Protein AF-A0A9C6T3C3-F1 (afdb_monomer_lite)

Structure (mmCIF, N/CA/C/O backbone):
data_AF-A0A9C6T3C3-F1
#
_entry.id   AF-A0A9C6T3C3-F1
#
loop_
_atom_site.group_PDB
_atom_site.id
_atom_site.type_symbol
_atom_site.label_atom_id
_atom_site.label_alt_id
_atom_site.label_comp_id
_atom_site.label_asym_id
_atom_site.label_entity_id
_atom_site.label_seq_id
_atom_site.pdbx_PDB_ins_code
_atom_site.Cartn_x
_atom_site.Cartn_y
_atom_site.Cartn_z
_atom_site.occupancy
_atom_site.B_iso_or_equiv
_atom_site.auth_seq_id
_atom_site.auth_comp_id
_atom_site.auth_asym_id
_atom_site.auth_atom_id
_atom_site.pdbx_PDB_model_num
ATOM 1 N N . MET A 1 1 ? -29.490 -1.363 23.760 1.00 44.09 1 MET A N 1
ATOM 2 C CA . MET A 1 1 ? -29.503 -1.547 22.290 1.00 44.09 1 MET A CA 1
ATOM 3 C C . MET A 1 1 ? -28.062 -1.537 21.796 1.00 44.09 1 MET A C 1
ATOM 5 O O . MET A 1 1 ? -27.351 -0.588 22.102 1.00 44.09 1 MET A O 1
ATOM 9 N N . ALA A 1 2 ? -27.598 -2.596 21.127 1.00 61.34 2 ALA A N 1
ATOM 10 C CA . ALA A 1 2 ? -26.231 -2.672 20.605 1.00 61.34 2 ALA A CA 1
ATOM 11 C C . ALA A 1 2 ? -26.163 -2.009 19.221 1.00 61.34 2 ALA A C 1
ATOM 13 O O . ALA A 1 2 ? -26.958 -2.329 18.342 1.00 61.34 2 ALA A O 1
ATOM 14 N N . LEU A 1 3 ? -25.232 -1.076 19.026 1.00 57.00 3 LEU A N 1
ATOM 15 C CA . LEU A 1 3 ? -25.017 -0.438 17.727 1.00 57.00 3 LEU A CA 1
ATOM 16 C C . LEU A 1 3 ? -24.304 -1.424 16.768 1.00 57.00 3 LEU A C 1
ATOM 18 O O . LEU A 1 3 ? -23.341 -2.081 17.181 1.00 57.00 3 LEU A O 1
ATOM 22 N N . PRO A 1 4 ? -24.672 -1.494 15.477 1.00 69.25 4 PRO A N 1
ATOM 23 C CA . PRO A 1 4 ? -24.070 -2.421 14.508 1.00 69.25 4 PRO A CA 1
ATOM 24 C C . PRO A 1 4 ? -22.565 -2.170 14.309 1.00 69.25 4 PRO A C 1
ATOM 26 O O . PRO A 1 4 ? -22.114 -1.031 14.408 1.00 69.25 4 PRO A O 1
ATOM 29 N N . LYS A 1 5 ? -21.780 -3.231 14.060 1.00 74.88 5 LYS A N 1
ATOM 30 C CA . LYS A 1 5 ? -20.316 -3.169 13.844 1.00 74.88 5 LYS A CA 1
ATOM 31 C C . LYS A 1 5 ? -19.954 -2.340 12.612 1.00 74.88 5 LYS A C 1
ATOM 33 O O . LYS A 1 5 ? -20.352 -2.678 11.496 1.00 74.88 5 LYS A O 1
ATOM 38 N N . LEU A 1 6 ? -19.156 -1.292 12.816 1.00 80.44 6 LEU A N 1
ATOM 39 C CA . LEU A 1 6 ? -18.705 -0.385 11.762 1.00 80.44 6 LEU A CA 1
ATOM 40 C C . LEU A 1 6 ? -17.491 -0.971 11.030 1.00 80.44 6 LEU A C 1
ATOM 42 O O . LEU A 1 6 ? -16.359 -0.648 11.355 1.00 80.44 6 LEU A O 1
ATOM 46 N N . HIS A 1 7 ? -17.720 -1.828 10.036 1.00 86.75 7 HIS A N 1
ATOM 47 C CA . HIS A 1 7 ? -16.632 -2.495 9.305 1.00 86.75 7 HIS A CA 1
ATOM 48 C C . HIS A 1 7 ? -15.989 -1.621 8.220 1.00 86.75 7 HIS A C 1
ATOM 50 O O . HIS A 1 7 ? -14.794 -1.747 7.948 1.00 86.75 7 HIS A O 1
ATOM 56 N N . LYS A 1 8 ? -16.780 -0.746 7.592 1.00 89.25 8 LYS A N 1
ATOM 57 C CA . LYS A 1 8 ? -16.376 0.144 6.499 1.00 89.25 8 LYS A CA 1
ATOM 58 C C . LYS A 1 8 ? -16.707 1.574 6.895 1.00 89.25 8 LYS A C 1
ATOM 60 O O . LYS A 1 8 ? -17.842 1.863 7.260 1.00 89.25 8 LYS A O 1
ATOM 65 N N . LEU A 1 9 ? -15.723 2.452 6.789 1.00 87.94 9 LEU A N 1
ATOM 66 C CA . LEU A 1 9 ? -15.859 3.877 7.032 1.00 87.94 9 LEU A CA 1
ATOM 67 C C . LEU A 1 9 ? -15.453 4.633 5.768 1.00 87.94 9 LEU A C 1
ATOM 69 O O . LEU A 1 9 ? -14.379 4.396 5.219 1.00 87.94 9 LEU A O 1
ATOM 73 N N . ARG A 1 10 ? -16.301 5.563 5.332 1.00 88.38 10 ARG A N 1
ATOM 74 C CA . ARG A 1 10 ? -15.980 6.516 4.271 1.00 88.38 10 ARG A CA 1
ATOM 75 C C . ARG A 1 10 ? -15.960 7.917 4.864 1.00 88.38 10 ARG A C 1
ATOM 77 O O . ARG A 1 10 ? -16.938 8.316 5.489 1.00 88.38 10 ARG A O 1
ATOM 84 N N . LEU A 1 11 ? -14.855 8.627 4.674 1.00 85.00 11 LEU A N 1
ATOM 85 C CA . LEU A 1 11 ? -14.670 9.999 5.126 1.00 85.00 11 LEU A CA 1
ATOM 86 C C . LEU A 1 11 ? -14.863 10.953 3.948 1.00 85.00 11 LEU A C 1
ATOM 88 O O . LEU A 1 11 ? -14.225 10.803 2.904 1.00 85.00 11 LEU A O 1
ATOM 92 N N . LEU A 1 12 ? -15.806 11.878 4.130 1.00 80.56 12 LEU A N 1
ATOM 93 C CA . LEU A 1 12 ? -16.213 12.911 3.183 1.00 80.56 12 LEU A CA 1
ATOM 94 C C . LEU A 1 12 ? -16.210 14.244 3.938 1.00 80.56 12 LEU A C 1
ATOM 96 O O . LEU A 1 12 ? -17.243 14.642 4.468 1.00 80.56 12 LEU A O 1
ATOM 100 N N . SER A 1 13 ? -15.053 14.902 4.038 1.00 73.25 13 SER A N 1
ATOM 101 C CA . SER A 1 13 ? -14.917 16.203 4.714 1.00 73.25 13 SER A CA 1
ATOM 102 C C . SER A 1 13 ? -15.517 16.228 6.139 1.00 73.25 13 SER A C 1
ATOM 104 O O . SER A 1 13 ? -16.224 17.168 6.509 1.00 73.25 13 SER A O 1
ATOM 106 N N . ALA A 1 14 ? -15.274 15.185 6.939 1.00 71.81 14 ALA A N 1
ATOM 107 C CA . ALA A 1 14 ? -15.847 15.083 8.285 1.00 71.81 14 ALA A CA 1
ATOM 108 C C . ALA A 1 14 ? -15.063 15.935 9.299 1.00 71.81 14 ALA A C 1
ATOM 110 O O . ALA A 1 14 ? -13.847 16.088 9.188 1.00 71.81 14 ALA A O 1
ATOM 111 N N . SER A 1 15 ? -15.737 16.474 10.321 1.00 76.38 15 SER A N 1
ATOM 112 C CA . SER A 1 15 ? -15.046 17.204 11.391 1.00 76.38 15 SER A CA 1
ATOM 113 C C . SER A 1 15 ? -14.412 16.249 12.413 1.00 76.38 15 SER A C 1
ATOM 115 O O . SER A 1 15 ? -14.966 15.197 12.743 1.00 76.38 15 SER A O 1
ATOM 117 N N . ASP A 1 16 ? -13.266 16.629 12.988 1.00 71.69 16 ASP A N 1
ATOM 118 C CA . ASP A 1 16 ? -12.594 15.823 14.021 1.00 71.69 16 ASP A CA 1
ATOM 119 C C . ASP A 1 16 ? -13.456 15.581 15.262 1.00 71.69 16 ASP A C 1
ATOM 121 O O . ASP A 1 16 ? -13.329 14.544 15.917 1.00 71.69 16 ASP A O 1
ATOM 125 N N . VAL A 1 17 ? -14.345 16.519 15.593 1.00 76.06 17 VAL A N 1
ATOM 126 C CA . VAL A 1 17 ? -15.219 16.435 16.771 1.00 76.06 17 VAL A CA 1
ATOM 127 C C . VAL A 1 17 ? -16.250 15.318 16.605 1.00 76.06 17 VAL A C 1
ATOM 129 O O . VAL A 1 17 ? -16.481 14.538 17.533 1.00 76.06 17 VAL A O 1
ATOM 132 N N . GLU A 1 18 ? -16.851 15.205 15.421 1.00 75.75 18 GLU A N 1
ATOM 133 C CA . GLU A 1 18 ? -17.835 14.163 15.108 1.00 75.75 18 GLU A CA 1
ATOM 134 C C . GLU A 1 18 ? -17.172 12.788 15.026 1.00 75.75 18 GLU A C 1
ATOM 136 O O . GLU A 1 18 ? -17.657 11.810 15.605 1.00 75.75 18 GLU A O 1
ATOM 141 N N . LEU A 1 19 ? -16.010 12.735 14.376 1.00 77.94 19 LEU A N 1
ATOM 142 C CA . LEU A 1 19 ? -15.205 11.528 14.269 1.00 77.94 19 LEU A CA 1
ATOM 143 C C . LEU A 1 19 ? -14.748 11.027 15.640 1.00 77.94 19 LEU A C 1
ATOM 145 O O . LEU A 1 19 ? -14.876 9.839 15.936 1.00 77.94 19 LEU A O 1
ATOM 149 N N . SER A 1 20 ? -14.281 11.916 16.517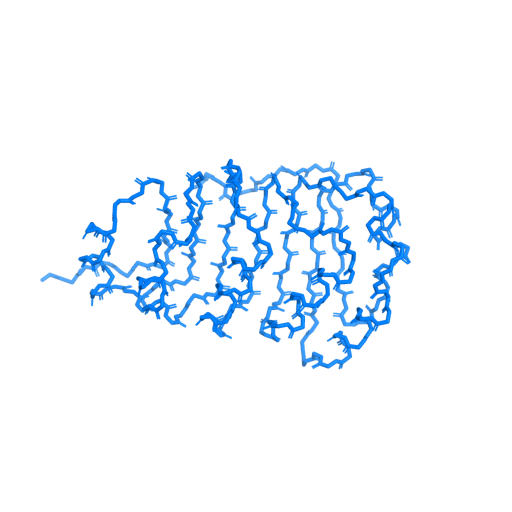 1.00 78.88 20 SER A N 1
ATOM 150 C CA . SER A 1 20 ? -13.787 11.538 17.845 1.00 78.88 20 SER A CA 1
ATOM 151 C C . SER A 1 20 ? -14.839 10.781 18.659 1.00 78.88 20 SER A C 1
ATOM 153 O O . SER A 1 20 ? -14.541 9.706 19.182 1.00 78.88 20 SER A O 1
ATOM 155 N N . LYS A 1 21 ? -16.089 11.266 18.679 1.00 80.44 21 LYS A N 1
ATOM 156 C CA . LYS A 1 21 ? -17.203 10.612 19.391 1.00 80.44 21 LYS A CA 1
ATOM 157 C C . LYS A 1 21 ? -17.538 9.232 18.821 1.00 80.44 21 LYS A C 1
ATOM 159 O O . LYS A 1 21 ? -17.832 8.301 19.573 1.00 80.44 21 LYS A O 1
ATOM 164 N N . LEU A 1 22 ? -17.496 9.085 17.495 1.00 79.00 22 LEU A N 1
ATOM 165 C CA . LEU A 1 22 ? -17.726 7.801 16.830 1.00 79.00 22 LEU A CA 1
ATOM 166 C C . LEU A 1 22 ? -16.621 6.794 17.184 1.00 79.00 22 LEU A C 1
ATOM 168 O O . LEU A 1 22 ? -16.889 5.626 17.486 1.00 79.00 22 LEU A O 1
ATOM 172 N N . PHE A 1 23 ? -15.371 7.245 17.176 1.00 80.75 23 PHE A N 1
ATOM 173 C CA . PHE A 1 23 ? -14.211 6.371 17.293 1.00 80.75 23 PHE A CA 1
ATOM 174 C C . PHE A 1 23 ? -13.825 6.007 18.714 1.00 80.75 23 PHE A C 1
ATOM 176 O O . PHE A 1 23 ? -13.274 4.926 18.907 1.00 80.75 23 PHE A O 1
ATOM 183 N N . GLU A 1 24 ? -14.194 6.807 19.710 1.00 80.25 24 GLU A N 1
ATOM 184 C CA . GLU A 1 24 ? -14.131 6.382 21.113 1.00 80.25 24 GLU A CA 1
ATOM 185 C C . GLU A 1 24 ? -14.848 5.053 21.350 1.00 80.25 24 GLU A C 1
ATOM 187 O O . GLU A 1 24 ? -14.396 4.240 22.150 1.00 80.25 24 GLU A O 1
ATOM 192 N N . LYS A 1 25 ? -15.938 4.804 20.619 1.00 79.25 25 LYS A N 1
ATOM 193 C CA . LYS A 1 25 ? -16.730 3.586 20.787 1.00 79.25 25 LYS A CA 1
ATOM 194 C C . LYS A 1 25 ? -16.393 2.519 19.756 1.00 79.25 25 LYS A C 1
ATOM 196 O O . LYS A 1 25 ? -16.488 1.337 20.070 1.00 79.25 25 LYS A O 1
ATOM 201 N N . ARG A 1 26 ? -16.061 2.913 18.518 1.00 85.25 26 ARG A N 1
ATOM 202 C CA . ARG A 1 26 ? -16.094 2.009 17.350 1.00 85.25 26 ARG A CA 1
ATOM 203 C C . ARG A 1 26 ? -14.802 1.912 16.548 1.00 85.25 26 ARG A C 1
ATOM 205 O O . ARG A 1 26 ? -14.794 1.199 15.551 1.00 85.25 26 ARG A O 1
ATOM 212 N N . ALA A 1 27 ? -13.715 2.583 16.938 1.00 85.12 27 ALA A N 1
ATOM 213 C CA . ALA A 1 27 ? -12.490 2.594 16.126 1.00 85.12 27 ALA A CA 1
ATOM 214 C C . ALA A 1 27 ? -11.947 1.189 15.819 1.00 85.12 27 ALA A C 1
ATOM 216 O O . ALA A 1 27 ? -11.462 0.939 14.719 1.00 85.12 27 ALA A O 1
ATOM 217 N N . VAL A 1 28 ? -12.052 0.269 16.779 1.00 87.62 28 VAL A N 1
ATOM 218 C CA . VAL A 1 28 ? -11.558 -1.109 16.645 1.00 87.62 28 VAL A CA 1
ATOM 219 C C . VAL A 1 28 ? -12.397 -1.969 15.698 1.00 87.62 28 VAL A C 1
ATOM 221 O O . VAL A 1 28 ? -11.910 -2.989 15.224 1.00 87.62 28 VAL A O 1
ATOM 224 N N . ASP A 1 29 ? -13.631 -1.570 15.389 1.00 89.69 29 ASP A N 1
ATOM 225 C CA . ASP A 1 29 ? -14.487 -2.317 14.462 1.00 89.69 29 ASP A CA 1
ATOM 226 C C . ASP A 1 29 ? -14.134 -2.022 12.993 1.00 89.69 29 ASP A C 1
ATOM 228 O O . ASP A 1 29 ? -14.498 -2.797 12.104 1.00 89.69 29 ASP A O 1
ATOM 232 N N . VAL A 1 30 ? -13.413 -0.925 12.726 1.00 91.06 30 VAL A N 1
ATOM 233 C CA . VAL A 1 30 ? -13.113 -0.452 11.36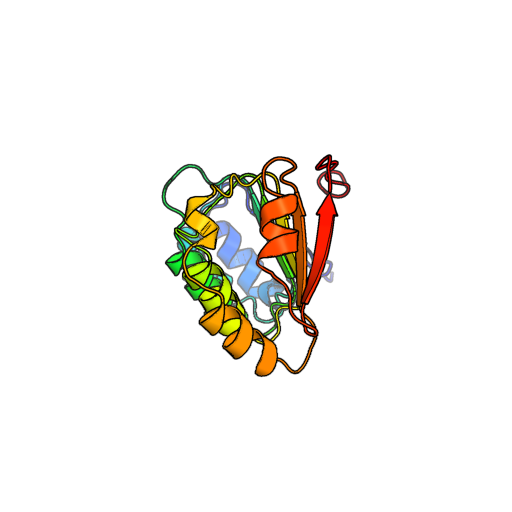9 1.00 91.06 30 VAL A CA 1
ATOM 234 C C . VAL A 1 30 ? -12.032 -1.315 10.725 1.00 91.06 30 VAL A C 1
ATOM 236 O O . VAL A 1 30 ? -10.883 -1.325 11.160 1.00 91.06 30 VAL A O 1
ATOM 239 N N . HIS A 1 31 ? -12.404 -1.998 9.641 1.00 94.38 31 HIS A N 1
ATOM 240 C CA . HIS A 1 31 ? -11.506 -2.831 8.835 1.00 94.38 31 HIS A CA 1
ATOM 241 C C . HIS A 1 31 ? -11.164 -2.188 7.491 1.00 94.38 31 HIS A C 1
ATOM 243 O O . HIS A 1 31 ? -10.087 -2.429 6.942 1.00 94.38 31 HIS A O 1
ATOM 249 N N . ARG A 1 32 ? -12.072 -1.370 6.953 1.00 95.00 32 ARG A N 1
ATOM 250 C CA . ARG A 1 32 ? -11.884 -0.635 5.705 1.00 95.00 32 ARG A CA 1
ATOM 251 C C . ARG A 1 32 ? -12.102 0.851 5.926 1.00 95.00 32 ARG A C 1
ATOM 253 O O . ARG A 1 32 ? -13.151 1.242 6.436 1.00 95.00 32 ARG A O 1
ATOM 260 N N . ILE A 1 33 ? -11.156 1.656 5.463 1.00 92.69 33 ILE A N 1
ATOM 261 C CA . ILE A 1 33 ? -11.271 3.110 5.430 1.00 92.69 33 ILE A CA 1
ATOM 262 C C . ILE A 1 33 ? -11.140 3.621 3.999 1.00 92.69 33 ILE A C 1
ATOM 264 O O . ILE A 1 33 ? -10.322 3.126 3.225 1.00 92.69 33 ILE A O 1
ATOM 268 N N . ILE A 1 34 ? -11.983 4.589 3.654 1.00 91.69 34 ILE A N 1
ATOM 269 C CA . ILE A 1 34 ? -12.019 5.229 2.344 1.00 91.69 34 ILE A CA 1
ATOM 270 C C . ILE A 1 34 ? -11.919 6.735 2.553 1.00 91.69 34 ILE A C 1
ATOM 272 O O . ILE A 1 34 ? -12.792 7.316 3.200 1.00 91.69 34 ILE A O 1
ATOM 276 N N . PHE A 1 35 ? -10.890 7.353 1.985 1.00 89.12 35 PHE A N 1
ATOM 277 C CA . PHE A 1 35 ? -10.757 8.803 1.902 1.00 89.12 35 PHE A CA 1
ATOM 278 C C . PHE A 1 35 ? -11.203 9.256 0.515 1.00 89.12 35 PHE A C 1
ATOM 280 O O . PHE A 1 35 ? -10.622 8.853 -0.491 1.00 89.12 35 PHE A O 1
ATOM 287 N N . SER A 1 36 ? -12.263 10.063 0.466 1.00 83.56 36 SER A N 1
ATOM 288 C CA . SER A 1 36 ? -12.775 10.671 -0.763 1.00 83.56 36 SER A CA 1
ATOM 289 C C . SER A 1 36 ? -12.794 12.183 -0.565 1.00 83.56 36 SER A C 1
ATOM 291 O O . SER A 1 36 ? -13.625 12.678 0.194 1.00 83.56 36 SER A O 1
ATOM 293 N N . ASN A 1 37 ? -11.889 12.910 -1.225 1.00 77.06 37 ASN A N 1
ATOM 294 C CA . ASN A 1 37 ? -11.734 14.366 -1.074 1.00 77.06 37 ASN A CA 1
ATOM 295 C C . ASN A 1 37 ? -11.457 14.834 0.370 1.00 77.06 37 ASN A C 1
ATOM 297 O O . ASN A 1 37 ? -11.744 15.979 0.714 1.00 77.06 37 ASN A O 1
ATOM 301 N N . ASP A 1 38 ? -10.921 13.963 1.225 1.00 79.69 38 ASP A N 1
ATOM 302 C CA . ASP A 1 38 ? -10.585 14.295 2.608 1.00 79.69 38 ASP A CA 1
ATOM 303 C C . ASP A 1 38 ? -9.138 13.920 2.908 1.00 79.69 38 ASP A C 1
ATOM 305 O O . ASP A 1 38 ? -8.649 12.892 2.439 1.00 79.69 38 ASP A O 1
ATOM 309 N N . HIS A 1 39 ? -8.446 14.762 3.673 1.00 84.19 39 HIS A N 1
ATOM 310 C CA . HIS A 1 39 ? -7.009 14.632 3.878 1.00 84.19 39 HIS A CA 1
ATOM 311 C C . HIS A 1 39 ? -6.725 13.841 5.167 1.00 84.19 39 HIS A C 1
ATOM 313 O O . HIS A 1 39 ? -6.947 14.376 6.256 1.00 84.19 39 HIS A O 1
ATOM 319 N N . PRO A 1 40 ? -6.144 12.622 5.103 1.00 84.50 40 PRO A N 1
ATOM 320 C CA . PRO A 1 40 ? -5.941 11.758 6.272 1.00 84.50 40 PRO A CA 1
ATOM 321 C C . PRO A 1 40 ? -5.226 12.430 7.447 1.00 84.50 40 PRO A C 1
ATOM 323 O O . PRO A 1 40 ? -5.579 12.194 8.601 1.00 84.50 40 PRO A O 1
ATOM 326 N N . ASN A 1 41 ? -4.265 13.317 7.157 1.00 82.50 41 ASN A N 1
ATOM 327 C CA . ASN A 1 41 ? -3.532 14.071 8.180 1.00 82.50 41 ASN A CA 1
ATOM 328 C C . ASN A 1 41 ? -4.412 14.850 9.159 1.00 82.50 41 ASN A C 1
ATOM 330 O O . ASN A 1 41 ? -4.022 14.989 10.317 1.00 82.50 41 ASN A O 1
ATOM 334 N N . ARG A 1 42 ? -5.587 15.325 8.723 1.00 82.69 42 ARG A N 1
ATOM 335 C CA . ARG A 1 42 ? -6.532 16.032 9.599 1.00 82.69 42 ARG A CA 1
ATOM 336 C C . ARG A 1 42 ? -6.939 15.159 10.783 1.00 82.69 42 ARG A C 1
ATOM 338 O O . ARG A 1 42 ? -7.059 15.643 11.893 1.00 82.69 42 ARG A O 1
ATOM 345 N N . HIS A 1 43 ? -7.008 13.849 10.570 1.00 85.62 43 HIS A N 1
ATOM 346 C CA . HIS A 1 43 ? -7.585 12.907 11.519 1.00 85.62 43 HIS A CA 1
ATOM 347 C C . HIS A 1 43 ? -6.545 12.021 12.213 1.00 85.62 43 HIS A C 1
ATOM 349 O O . HIS A 1 43 ? -6.905 11.011 12.811 1.00 85.62 43 HIS A O 1
ATOM 355 N N . MET A 1 44 ? -5.246 12.336 12.171 1.00 86.56 44 MET A N 1
ATOM 356 C CA . MET A 1 44 ? -4.195 11.387 12.590 1.00 86.56 44 MET A CA 1
ATOM 357 C C . MET A 1 44 ? -4.308 10.900 14.035 1.00 86.56 44 MET A C 1
ATOM 359 O O . MET A 1 44 ? -4.138 9.707 14.299 1.00 86.56 44 MET A O 1
ATOM 363 N N . THR A 1 45 ? -4.648 11.785 14.974 1.00 86.06 45 THR A N 1
ATOM 364 C CA . THR A 1 45 ? -4.901 11.422 16.384 1.00 86.06 45 THR A CA 1
ATOM 365 C C . THR A 1 45 ? -5.977 10.347 16.501 1.00 86.06 45 THR A C 1
ATOM 367 O O . THR A 1 45 ? -5.907 9.436 17.327 1.00 86.06 45 THR A O 1
ATOM 370 N N . THR A 1 46 ? -6.958 10.437 15.621 1.00 85.69 46 THR A N 1
ATOM 371 C CA . THR A 1 46 ? -8.139 9.603 15.581 1.00 85.69 46 THR A CA 1
ATOM 372 C C . THR A 1 46 ? -7.891 8.295 14.826 1.00 85.69 46 THR A C 1
ATOM 374 O O . THR A 1 46 ? -8.213 7.219 15.331 1.00 85.69 46 THR A O 1
ATOM 377 N N . LEU A 1 47 ? -7.226 8.354 13.668 1.00 89.75 47 LEU A N 1
ATOM 378 C CA . LEU A 1 47 ? -6.836 7.191 12.863 1.00 89.75 47 LEU A CA 1
ATOM 379 C C . LEU A 1 47 ? -5.927 6.230 13.643 1.00 89.75 47 LEU A C 1
ATOM 381 O O . LEU A 1 47 ? -6.031 5.012 13.485 1.00 89.75 47 LEU A O 1
ATOM 385 N N . ARG A 1 48 ? -5.107 6.758 14.566 1.00 90.31 48 ARG A N 1
ATOM 386 C CA . ARG A 1 48 ? -4.293 5.962 15.504 1.00 90.31 48 ARG A CA 1
ATOM 387 C C . ARG A 1 48 ? -5.097 5.002 16.376 1.00 90.31 48 ARG A C 1
ATOM 389 O O . ARG A 1 48 ? -4.537 4.008 16.834 1.00 90.31 48 ARG A O 1
ATOM 396 N N . LYS A 1 49 ? -6.385 5.265 16.605 1.00 89.88 49 LYS A N 1
ATOM 397 C CA . LYS A 1 49 ? -7.263 4.389 17.394 1.00 89.88 49 LYS A CA 1
ATOM 398 C C . LYS A 1 49 ? -7.765 3.183 16.583 1.00 89.88 49 LYS A C 1
ATOM 400 O O . LYS A 1 49 ? -8.164 2.181 17.169 1.00 89.88 49 LYS A O 1
ATOM 405 N N . MET A 1 50 ? -7.718 3.240 15.249 1.00 90.88 50 MET A N 1
ATOM 406 C CA . MET A 1 50 ? -8.236 2.192 14.361 1.00 90.88 50 MET A CA 1
ATOM 407 C C . MET A 1 50 ? -7.191 1.095 14.125 1.00 90.88 50 MET A C 1
ATOM 409 O O . MET A 1 50 ? -6.497 1.075 13.115 1.00 90.88 50 MET A O 1
ATOM 413 N N . ARG A 1 51 ? -7.023 0.179 15.078 1.00 90.12 51 ARG A N 1
ATOM 414 C CA . ARG A 1 51 ? -5.936 -0.820 15.022 1.00 90.12 51 ARG A CA 1
ATOM 415 C C . ARG A 1 51 ? -6.186 -2.003 14.080 1.00 90.12 51 ARG A C 1
ATOM 417 O O . ARG A 1 51 ? -5.225 -2.671 13.710 1.00 90.12 51 ARG A O 1
ATOM 424 N N . ASN A 1 52 ? -7.434 -2.225 13.670 1.00 93.06 52 ASN A N 1
ATOM 425 C CA . ASN A 1 52 ? -7.848 -3.378 12.862 1.00 93.06 52 ASN A CA 1
ATOM 426 C C . ASN A 1 52 ? -8.049 -3.045 11.376 1.00 93.06 52 ASN A C 1
ATOM 428 O O . ASN A 1 52 ? -8.627 -3.842 10.638 1.00 93.06 52 ASN A O 1
ATOM 432 N N . VAL A 1 53 ? -7.571 -1.882 10.920 1.00 95.62 53 VAL A N 1
ATOM 433 C CA . VAL A 1 53 ? -7.650 -1.505 9.506 1.00 95.62 53 VAL A CA 1
ATOM 434 C C . VAL A 1 53 ? -6.796 -2.460 8.677 1.00 95.62 53 VAL A C 1
ATOM 436 O O . VAL A 1 53 ? -5.595 -2.601 8.901 1.00 95.62 53 VAL A O 1
ATOM 439 N N . ARG A 1 54 ? -7.444 -3.092 7.698 1.00 96.81 54 ARG A N 1
ATOM 440 C CA . ARG A 1 54 ? -6.839 -4.016 6.731 1.00 96.81 54 ARG A CA 1
ATOM 441 C C . ARG A 1 54 ? -6.895 -3.496 5.307 1.00 96.81 54 ARG A C 1
ATOM 443 O O . ARG A 1 54 ? -6.116 -3.939 4.476 1.00 96.81 54 ARG A O 1
ATOM 450 N N . HIS A 1 55 ? -7.793 -2.561 5.021 1.00 97.31 55 HIS A N 1
ATOM 451 C CA . HIS A 1 55 ? -7.967 -2.003 3.690 1.00 97.31 55 HIS A CA 1
ATOM 452 C C . HIS A 1 55 ? -8.011 -0.476 3.765 1.00 97.31 55 HIS A C 1
ATOM 454 O O . HIS A 1 55 ? -8.894 0.095 4.410 1.00 97.31 55 HIS A O 1
ATOM 460 N N . LEU A 1 56 ? -7.096 0.166 3.047 1.00 95.38 56 LEU A N 1
ATOM 461 C CA . LEU A 1 56 ? -7.045 1.606 2.831 1.00 95.38 56 LEU A CA 1
ATOM 462 C C . LEU A 1 56 ? -7.384 1.906 1.376 1.00 95.38 56 LEU A C 1
ATOM 464 O O . LEU A 1 56 ? -6.753 1.367 0.476 1.00 95.38 56 LEU A O 1
ATOM 468 N N . ASN A 1 57 ? -8.349 2.786 1.155 1.00 93.25 57 ASN A N 1
ATOM 469 C CA . ASN A 1 57 ? -8.683 3.290 -0.165 1.00 93.25 57 ASN A CA 1
ATOM 470 C C . ASN A 1 57 ? -8.564 4.817 -0.162 1.00 93.25 57 ASN A C 1
ATOM 472 O O . ASN A 1 57 ? -9.141 5.488 0.697 1.00 93.25 57 ASN A O 1
ATOM 476 N N . ILE A 1 58 ? -7.769 5.349 -1.084 1.00 90.31 58 ILE A N 1
ATOM 477 C CA . ILE A 1 58 ? -7.538 6.779 -1.259 1.00 90.31 58 ILE A CA 1
ATOM 478 C C . ILE A 1 58 ? -7.939 7.132 -2.685 1.00 90.31 58 ILE A C 1
ATOM 480 O O . ILE A 1 58 ? -7.360 6.630 -3.649 1.00 90.31 58 ILE A O 1
ATOM 484 N N . MET A 1 59 ? -8.934 8.006 -2.795 1.00 86.50 59 MET A N 1
ATOM 485 C CA . MET A 1 59 ? -9.456 8.498 -4.061 1.00 86.50 59 MET A CA 1
ATOM 486 C C . MET A 1 59 ? -9.289 10.002 -4.130 1.00 86.50 59 MET A C 1
ATOM 488 O O . MET A 1 59 ? -9.762 10.687 -3.219 1.00 86.50 59 MET A O 1
ATOM 492 N N . TYR A 1 60 ? -8.691 10.479 -5.225 1.00 69.81 60 TYR A N 1
ATOM 493 C CA . TYR A 1 60 ? -8.732 11.875 -5.663 1.00 69.81 60 TYR A CA 1
ATOM 494 C C . TYR A 1 60 ? -8.656 12.883 -4.499 1.00 69.81 60 TYR A C 1
ATOM 496 O O . TYR A 1 60 ? -9.653 13.458 -4.065 1.00 69.81 60 TYR A O 1
ATOM 504 N N . ILE A 1 61 ? -7.461 13.087 -3.945 1.00 67.00 61 ILE A N 1
ATOM 505 C CA . ILE A 1 61 ? -7.238 14.137 -2.945 1.00 67.00 61 ILE A CA 1
ATOM 506 C C . ILE A 1 61 ? -6.611 15.328 -3.668 1.00 67.00 61 ILE A C 1
ATOM 508 O O . ILE A 1 61 ? -5.477 15.248 -4.137 1.00 67.00 61 ILE A O 1
ATOM 512 N N . GLN A 1 62 ? -7.355 16.431 -3.779 1.00 60.62 62 GLN A N 1
ATOM 513 C CA . GLN A 1 62 ? -6.837 17.671 -4.355 1.00 60.62 62 GLN A CA 1
ATOM 514 C C . GLN A 1 62 ? -5.721 18.233 -3.473 1.00 60.62 62 GLN A C 1
ATOM 516 O O . GLN A 1 62 ? -6.000 18.674 -2.364 1.00 60.62 62 GLN A O 1
ATOM 521 N N . ASN A 1 63 ? -4.500 18.241 -4.019 1.00 60.44 63 ASN A N 1
ATOM 522 C CA . ASN A 1 63 ? -3.259 18.809 -3.486 1.00 60.44 63 ASN A CA 1
ATOM 523 C C . ASN A 1 63 ? -2.865 18.364 -2.052 1.00 60.44 63 ASN A C 1
ATOM 525 O O . ASN A 1 63 ? -3.669 18.247 -1.136 1.00 60.44 63 ASN A O 1
ATOM 529 N N . HIS A 1 64 ? -1.559 18.179 -1.841 1.00 69.56 64 HIS A N 1
ATOM 530 C CA . HIS A 1 64 ? -0.889 17.985 -0.540 1.00 69.56 64 HIS A CA 1
ATOM 531 C C . HIS A 1 64 ? -0.832 16.585 0.088 1.00 69.56 64 HIS A C 1
ATOM 533 O O . HIS A 1 64 ? -0.035 16.429 1.014 1.00 69.56 64 HIS A O 1
ATOM 539 N N . PHE A 1 65 ? -1.540 15.560 -0.405 1.00 81.75 65 PHE A N 1
ATOM 540 C CA . PHE A 1 65 ? -1.268 14.206 0.093 1.00 81.75 65 PHE A CA 1
ATOM 541 C C . PHE A 1 65 ? 0.048 13.682 -0.496 1.00 81.75 65 PHE A C 1
ATOM 543 O O . PHE A 1 65 ? 0.184 13.508 -1.705 1.00 81.75 65 PHE A O 1
ATOM 550 N N . SER A 1 66 ? 1.034 13.453 0.364 1.00 86.50 66 SER A N 1
ATOM 551 C CA . SER A 1 66 ? 2.380 13.029 -0.017 1.00 86.50 66 SER A CA 1
ATOM 552 C C . SER A 1 66 ? 2.652 11.570 0.341 1.00 86.50 66 SER A C 1
ATOM 554 O O . SER A 1 66 ? 1.933 10.940 1.124 1.00 86.50 66 SER A O 1
ATOM 556 N N . ILE A 1 67 ? 3.756 11.036 -0.185 1.00 88.69 67 ILE A N 1
ATOM 557 C CA . ILE A 1 67 ? 4.270 9.721 0.206 1.00 88.69 67 ILE A CA 1
ATOM 558 C C . ILE A 1 67 ? 4.487 9.599 1.722 1.00 88.69 67 ILE A C 1
ATOM 560 O O . ILE A 1 67 ? 4.198 8.550 2.298 1.00 88.69 67 ILE A O 1
ATOM 564 N N . GLU A 1 68 ? 4.915 10.671 2.393 1.00 88.88 68 GLU A N 1
ATOM 565 C CA . GLU A 1 68 ? 5.103 10.674 3.847 1.00 88.88 68 GLU A CA 1
ATOM 566 C C . GLU A 1 68 ? 3.781 10.478 4.589 1.00 88.88 68 GLU A C 1
ATOM 568 O O . GLU A 1 68 ? 3.725 9.761 5.586 1.00 88.88 68 GLU A O 1
ATOM 573 N N . ASN A 1 69 ? 2.682 11.016 4.056 1.00 89.25 69 ASN A N 1
ATOM 574 C CA . ASN A 1 69 ? 1.363 10.814 4.651 1.00 89.25 69 ASN A CA 1
ATOM 575 C C . ASN A 1 69 ? 0.930 9.352 4.537 1.00 89.25 69 ASN A C 1
ATOM 577 O O . ASN A 1 69 ? 0.456 8.775 5.515 1.00 89.25 69 ASN A O 1
ATOM 581 N N . LEU A 1 70 ? 1.158 8.715 3.384 1.00 91.38 70 LEU A N 1
ATOM 582 C CA . LEU A 1 70 ? 0.903 7.282 3.241 1.00 91.38 70 LEU A CA 1
ATOM 583 C C . LEU A 1 70 ? 1.786 6.454 4.185 1.00 91.38 70 LEU A C 1
ATOM 585 O O . LEU A 1 70 ? 1.291 5.534 4.840 1.00 91.38 70 LEU A O 1
ATOM 589 N N . ARG A 1 71 ? 3.078 6.783 4.287 1.00 91.69 71 ARG A N 1
ATOM 590 C CA . ARG A 1 71 ? 4.016 6.104 5.194 1.00 91.69 71 ARG A CA 1
ATOM 591 C C . ARG A 1 71 ? 3.554 6.202 6.642 1.00 91.69 71 ARG A C 1
ATOM 593 O O . ARG A 1 71 ? 3.614 5.206 7.362 1.00 91.69 71 ARG A O 1
ATOM 600 N N . ASP A 1 72 ? 3.046 7.350 7.069 1.00 91.88 72 ASP A N 1
ATOM 601 C CA . ASP A 1 72 ? 2.525 7.517 8.423 1.00 91.88 72 ASP A CA 1
ATOM 602 C C . ASP A 1 72 ? 1.262 6.685 8.679 1.00 91.88 72 ASP A C 1
ATOM 604 O O . ASP A 1 72 ? 1.144 6.070 9.743 1.00 91.88 72 ASP A O 1
ATOM 608 N N . LEU A 1 73 ? 0.363 6.562 7.698 1.00 93.19 73 LEU A N 1
ATOM 609 C CA . LEU A 1 73 ? -0.789 5.655 7.792 1.00 93.19 73 LEU A CA 1
ATOM 610 C C . LEU A 1 73 ? -0.355 4.186 7.896 1.00 93.19 73 LEU A C 1
ATOM 612 O O . LEU A 1 73 ? -0.810 3.465 8.787 1.00 93.19 73 LEU A O 1
ATOM 616 N N . ILE A 1 74 ? 0.583 3.752 7.049 1.00 94.00 74 ILE A N 1
ATOM 617 C CA . ILE A 1 74 ? 1.167 2.400 7.087 1.00 94.00 74 ILE A CA 1
ATOM 618 C C . ILE A 1 74 ? 1.828 2.129 8.445 1.00 94.00 74 ILE A C 1
ATOM 620 O O . ILE A 1 74 ? 1.686 1.046 9.021 1.00 94.00 74 ILE A O 1
ATOM 624 N N . LYS A 1 75 ? 2.530 3.119 9.013 1.00 92.25 75 LYS A N 1
ATOM 625 C CA . LYS A 1 75 ? 3.146 2.987 10.339 1.00 92.25 75 LYS A CA 1
ATOM 626 C C . LYS A 1 75 ? 2.100 2.757 11.429 1.00 92.25 75 LYS A C 1
ATOM 628 O O . LYS A 1 75 ? 2.393 2.023 12.372 1.00 92.25 75 LYS A O 1
ATOM 633 N N . ILE A 1 76 ? 0.918 3.353 11.315 1.00 93.00 76 ILE A N 1
ATOM 634 C CA . ILE A 1 76 ? -0.158 3.226 12.302 1.00 93.00 76 ILE A CA 1
ATOM 635 C C . ILE A 1 76 ? -0.895 1.887 12.168 1.00 93.00 76 ILE A C 1
ATOM 637 O O . ILE A 1 76 ? -1.197 1.253 13.187 1.00 93.00 76 ILE A O 1
ATOM 641 N N . TRP A 1 77 ? -1.164 1.446 10.938 1.00 94.81 77 TRP A N 1
ATOM 642 C CA . TRP A 1 77 ? -1.970 0.260 10.640 1.00 94.81 77 TRP A CA 1
ATOM 643 C C . TRP A 1 77 ? -1.105 -0.940 10.274 1.00 94.81 77 TRP A C 1
ATOM 645 O O . TRP A 1 77 ? -0.913 -1.290 9.114 1.00 94.81 77 TRP A O 1
ATOM 655 N N . LYS A 1 78 ? -0.603 -1.626 11.301 1.00 92.38 78 LYS A N 1
ATOM 656 C CA . LYS A 1 78 ? 0.289 -2.783 11.126 1.00 92.38 78 LYS A CA 1
ATOM 657 C C . LYS A 1 78 ? -0.373 -3.997 10.461 1.00 92.38 78 LYS A C 1
ATOM 659 O O . LYS A 1 78 ? 0.328 -4.851 9.930 1.00 92.38 78 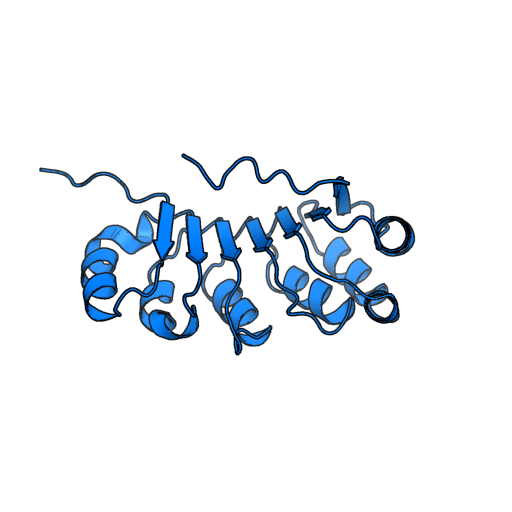LYS A O 1
ATOM 664 N N . GLN A 1 79 ? -1.704 -4.070 10.469 1.00 94.75 79 GLN A N 1
ATOM 665 C CA . GLN A 1 79 ? -2.476 -5.147 9.839 1.00 94.75 79 GLN A CA 1
ATOM 666 C C . GLN A 1 79 ? -2.956 -4.797 8.425 1.00 94.75 79 GLN A C 1
ATOM 668 O O . GLN A 1 79 ? -3.845 -5.465 7.910 1.00 94.75 79 GLN A O 1
ATOM 673 N N . LEU A 1 80 ? -2.419 -3.744 7.806 1.00 97.12 80 LEU A N 1
ATOM 674 C CA . LEU A 1 80 ? -2.858 -3.315 6.486 1.00 97.12 80 LEU A CA 1
ATOM 675 C C . LEU A 1 80 ? -2.505 -4.368 5.423 1.00 97.12 80 LEU A C 1
ATOM 677 O O . LEU A 1 80 ? -1.342 -4.671 5.188 1.00 97.12 80 LEU A O 1
ATOM 681 N N . GLU A 1 81 ? -3.525 -4.928 4.779 1.00 97.44 81 GLU A N 1
ATOM 682 C CA . GLU A 1 81 ? -3.404 -5.991 3.776 1.00 97.44 81 GLU A CA 1
ATOM 683 C C . GLU A 1 81 ? -3.667 -5.480 2.356 1.00 97.44 81 GLU A C 1
ATOM 685 O O . GLU A 1 81 ? -3.219 -6.098 1.392 1.00 97.44 81 GLU A O 1
ATOM 690 N N . GLN A 1 82 ? -4.383 -4.366 2.207 1.00 97.38 82 GLN A N 1
ATOM 691 C CA . GLN A 1 82 ? -4.736 -3.807 0.910 1.00 97.38 82 GLN A CA 1
ATOM 692 C C . GLN A 1 82 ? -4.650 -2.281 0.900 1.00 97.38 82 GLN A C 1
ATOM 694 O O . GLN A 1 82 ? -5.154 -1.616 1.809 1.00 97.38 82 GLN A O 1
ATOM 699 N N . ILE A 1 83 ? -4.047 -1.746 -0.162 1.00 95.44 83 ILE A N 1
ATOM 700 C CA . ILE A 1 83 ? -4.023 -0.318 -0.478 1.00 95.44 83 ILE A CA 1
ATOM 701 C C . ILE A 1 83 ? -4.577 -0.128 -1.887 1.00 95.44 83 ILE A C 1
ATOM 703 O O . ILE A 1 83 ? -4.070 -0.723 -2.837 1.00 95.44 83 ILE A O 1
ATOM 707 N N . ASP A 1 84 ? -5.574 0.740 -2.007 1.00 93.00 84 ASP A N 1
ATOM 708 C CA . ASP A 1 84 ? -6.117 1.204 -3.275 1.00 93.00 84 ASP A CA 1
ATOM 709 C C . ASP A 1 84 ? -5.798 2.690 -3.434 1.00 93.00 84 ASP A C 1
ATOM 711 O O . ASP A 1 84 ? -6.266 3.510 -2.642 1.00 93.00 84 ASP A O 1
ATOM 715 N N . LEU A 1 85 ? -5.016 3.031 -4.455 1.00 90.38 85 LEU A N 1
ATOM 716 C CA . LEU A 1 85 ? -4.781 4.404 -4.890 1.00 90.38 85 LEU A CA 1
ATOM 717 C C . LEU A 1 85 ? -5.471 4.602 -6.236 1.00 90.38 85 LEU A C 1
ATOM 719 O O . LEU A 1 85 ? -5.205 3.860 -7.183 1.00 90.38 85 LEU A O 1
ATOM 723 N N . ILE A 1 86 ? -6.388 5.564 -6.292 1.00 88.25 86 ILE A N 1
ATOM 724 C CA 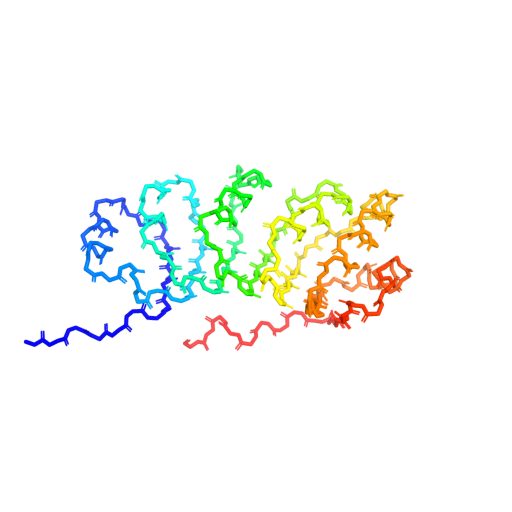. ILE A 1 86 ? -7.260 5.798 -7.445 1.00 88.25 86 ILE A CA 1
ATOM 725 C C . ILE A 1 86 ? -7.145 7.262 -7.865 1.00 88.25 86 ILE A C 1
ATOM 727 O O . ILE A 1 86 ? -7.284 8.154 -7.022 1.00 88.25 86 ILE A O 1
ATOM 731 N N . ASP A 1 87 ? -6.921 7.488 -9.163 1.00 83.50 87 ASP A N 1
ATOM 732 C CA . ASP A 1 87 ? -6.766 8.813 -9.785 1.00 83.50 87 ASP A CA 1
ATOM 733 C C . ASP A 1 87 ? -5.602 9.619 -9.190 1.00 83.50 87 ASP A C 1
ATOM 735 O O . ASP A 1 87 ? -5.687 10.836 -9.006 1.00 83.50 87 ASP A O 1
ATOM 739 N N . PHE A 1 88 ? -4.534 8.927 -8.782 1.00 74.62 88 PHE A N 1
ATOM 740 C CA . PHE A 1 88 ? -3.545 9.524 -7.896 1.00 74.62 88 PHE A CA 1
ATOM 741 C C . PHE A 1 88 ? -2.156 8.880 -8.013 1.00 74.62 88 PHE A C 1
ATOM 743 O O . PHE A 1 88 ? -2.024 7.658 -7.912 1.00 74.62 88 PHE A O 1
ATOM 750 N N . THR A 1 89 ? -1.116 9.707 -8.197 1.00 76.19 89 THR A N 1
ATOM 751 C CA . THR A 1 89 ? 0.306 9.310 -8.222 1.00 76.19 89 THR A CA 1
ATOM 752 C C . THR A 1 89 ? 1.045 10.022 -7.089 1.00 76.19 89 THR A C 1
ATOM 754 O O . THR A 1 89 ? 1.114 11.247 -7.086 1.00 76.19 89 THR A O 1
ATOM 757 N N . ILE A 1 90 ? 1.616 9.276 -6.137 1.00 84.88 90 ILE A N 1
ATOM 758 C CA . ILE A 1 90 ? 2.418 9.845 -5.027 1.00 84.88 90 ILE A CA 1
ATOM 759 C C . ILE A 1 90 ? 3.913 9.595 -5.144 1.00 84.88 90 ILE A C 1
ATOM 761 O O . ILE A 1 90 ? 4.690 10.222 -4.431 1.00 84.88 90 ILE A O 1
ATOM 765 N N . TRP A 1 91 ? 4.296 8.628 -5.970 1.00 88.50 91 TRP A N 1
ATOM 766 C CA . TRP A 1 91 ? 5.672 8.177 -6.089 1.00 88.50 91 TRP A CA 1
ATOM 767 C C . TRP A 1 91 ? 6.334 8.901 -7.250 1.00 88.50 91 TRP A C 1
ATOM 769 O O . TRP A 1 91 ? 5.794 8.917 -8.357 1.00 88.50 91 TRP A O 1
ATOM 779 N N . SER A 1 92 ? 7.512 9.463 -7.000 1.00 87.19 92 SER A N 1
ATOM 780 C CA . SER A 1 92 ? 8.346 10.072 -8.036 1.00 87.19 92 SER A CA 1
ATOM 781 C C . SER A 1 92 ? 8.990 9.023 -8.952 1.00 87.19 92 SER A C 1
ATOM 783 O O . SER A 1 92 ? 9.314 9.324 -10.098 1.00 87.19 92 SER A O 1
ATOM 785 N N . GLY A 1 93 ? 9.119 7.780 -8.474 1.00 89.62 93 GLY A N 1
ATOM 786 C CA . GLY A 1 93 ? 9.705 6.669 -9.216 1.00 89.62 93 GLY A CA 1
ATOM 787 C C . GLY A 1 93 ? 9.495 5.305 -8.559 1.00 89.62 93 GLY A C 1
ATOM 788 O O . GLY A 1 93 ? 8.992 5.182 -7.437 1.00 89.62 93 GLY A O 1
ATOM 789 N N . GLU A 1 94 ? 9.933 4.265 -9.263 1.00 90.94 94 GLU A N 1
ATOM 790 C CA . GLU A 1 94 ? 9.824 2.861 -8.870 1.00 90.94 94 GLU A CA 1
ATOM 791 C C . GLU A 1 94 ? 10.463 2.587 -7.493 1.00 90.94 94 GLU A C 1
ATOM 793 O O . GLU A 1 94 ? 9.901 1.856 -6.675 1.00 90.94 94 GLU A O 1
ATOM 798 N N . ALA A 1 95 ? 11.615 3.194 -7.196 1.00 92.44 95 ALA A N 1
ATOM 799 C CA . ALA A 1 95 ? 12.289 3.057 -5.904 1.00 92.44 95 ALA A CA 1
ATOM 800 C C . ALA A 1 95 ? 11.381 3.409 -4.710 1.00 92.44 95 ALA A C 1
ATOM 802 O O . ALA A 1 95 ? 11.315 2.663 -3.730 1.00 92.44 95 ALA A O 1
ATOM 803 N N . GLU A 1 96 ? 10.655 4.524 -4.791 1.00 92.50 96 GLU A N 1
ATOM 804 C CA . GLU A 1 96 ? 9.779 4.987 -3.713 1.00 92.50 96 GLU A CA 1
ATOM 805 C C . GLU A 1 96 ? 8.557 4.082 -3.526 1.00 92.50 96 GLU A C 1
ATOM 807 O O . GLU A 1 96 ? 8.130 3.831 -2.389 1.00 92.50 96 GLU A O 1
ATOM 812 N N . LEU A 1 97 ? 8.019 3.557 -4.631 1.00 93.38 97 LEU A N 1
ATOM 813 C CA . LEU A 1 97 ? 6.964 2.548 -4.616 1.00 93.38 97 LEU A CA 1
ATOM 814 C C . LEU A 1 97 ? 7.417 1.324 -3.816 1.00 93.38 97 LEU A C 1
ATOM 816 O O . LEU A 1 97 ? 6.750 0.927 -2.856 1.00 93.38 97 LEU A O 1
ATOM 820 N N . TRP A 1 98 ? 8.576 0.754 -4.147 1.00 94.69 98 TRP A N 1
ATOM 821 C CA . TRP A 1 98 ? 9.049 -0.454 -3.471 1.00 94.69 98 TRP A CA 1
ATOM 822 C C . TRP A 1 98 ? 9.465 -0.208 -2.023 1.00 94.69 98 TRP A C 1
ATOM 824 O O . TRP A 1 98 ? 9.163 -1.034 -1.169 1.00 94.69 98 TRP A O 1
ATOM 834 N N . GLN A 1 99 ? 10.029 0.955 -1.690 1.00 94.62 99 GLN A N 1
ATOM 835 C CA . GLN A 1 99 ? 10.258 1.341 -0.289 1.00 94.62 99 GLN A CA 1
ATOM 836 C C . GLN A 1 99 ? 8.951 1.437 0.516 1.00 94.62 99 GLN A C 1
ATOM 838 O O . GLN A 1 99 ? 8.902 1.073 1.696 1.00 94.62 99 GLN A O 1
ATOM 843 N N . THR A 1 100 ? 7.873 1.909 -0.117 1.00 93.75 100 THR A N 1
ATOM 844 C CA . THR A 1 100 ? 6.540 1.950 0.501 1.00 93.75 100 THR A CA 1
ATOM 845 C C . THR A 1 100 ? 6.030 0.534 0.770 1.00 93.75 100 THR A C 1
ATOM 847 O O . THR A 1 100 ? 5.578 0.244 1.878 1.00 93.75 100 THR A O 1
ATOM 850 N N . VAL A 1 101 ? 6.173 -0.371 -0.204 1.00 95.06 101 VAL A N 1
ATOM 851 C CA . VAL A 1 101 ? 5.832 -1.796 -0.050 1.00 95.06 101 VAL A CA 1
ATOM 852 C C . VAL A 1 101 ? 6.672 -2.456 1.049 1.00 95.06 101 VAL A C 1
ATOM 854 O O . VAL A 1 101 ? 6.123 -3.182 1.876 1.00 95.06 101 VAL A O 1
ATOM 857 N N . ALA A 1 102 ? 7.978 -2.181 1.111 1.00 95.06 102 ALA A N 1
ATOM 858 C CA . ALA A 1 102 ? 8.877 -2.706 2.142 1.00 95.06 102 ALA A CA 1
ATOM 859 C C . ALA A 1 102 ? 8.458 -2.277 3.555 1.00 95.06 102 ALA A C 1
ATOM 861 O O . ALA A 1 102 ? 8.558 -3.049 4.506 1.00 95.06 102 ALA A O 1
ATOM 862 N N . SER A 1 103 ? 7.921 -1.061 3.683 1.00 94.44 103 SER A N 1
ATOM 863 C CA . SER A 1 103 ? 7.421 -0.518 4.951 1.00 94.44 103 SER A CA 1
ATOM 864 C C . SER A 1 103 ? 6.105 -1.159 5.415 1.00 94.44 103 SER A C 1
ATOM 866 O O . SER A 1 103 ? 5.689 -0.942 6.556 1.00 94.44 103 SER A O 1
ATOM 868 N N . CYS A 1 104 ? 5.451 -1.960 4.564 1.00 95.69 104 CYS A N 1
ATOM 869 C CA . CYS A 1 104 ? 4.202 -2.661 4.857 1.00 95.69 104 CYS A CA 1
ATOM 870 C C . CYS A 1 104 ? 4.316 -4.175 4.561 1.00 95.69 104 CYS A C 1
ATOM 872 O O . CYS A 1 104 ? 3.785 -4.665 3.559 1.00 95.69 104 CYS A O 1
ATOM 874 N N . PRO A 1 105 ? 4.980 -4.961 5.433 1.00 93.31 105 PRO A N 1
ATOM 875 C CA . PRO A 1 105 ? 5.201 -6.393 5.195 1.00 93.31 105 PRO A CA 1
ATOM 876 C C . PRO A 1 105 ? 3.909 -7.215 5.064 1.00 93.31 105 PRO A C 1
ATOM 878 O O . PRO A 1 105 ? 3.894 -8.249 4.402 1.00 93.31 105 PRO A O 1
ATOM 881 N N . THR A 1 106 ? 2.819 -6.747 5.676 1.00 95.81 106 THR A N 1
ATOM 882 C CA . THR A 1 106 ? 1.491 -7.378 5.665 1.00 95.81 106 THR A CA 1
ATOM 883 C C . THR A 1 106 ? 0.675 -7.079 4.406 1.00 95.81 106 THR A C 1
ATOM 885 O O . THR A 1 106 ? -0.328 -7.753 4.169 1.00 95.81 106 THR A O 1
ATOM 888 N N . LEU A 1 107 ? 1.113 -6.130 3.569 1.00 97.38 107 LEU A N 1
ATOM 889 C CA . LEU A 1 107 ? 0.410 -5.731 2.351 1.00 97.38 107 LEU A CA 1
ATOM 890 C C . LEU A 1 107 ? 0.346 -6.890 1.358 1.00 97.38 107 LEU A C 1
ATOM 892 O O . LEU A 1 107 ? 1.374 -7.311 0.854 1.00 97.38 107 LEU A O 1
ATOM 896 N N . LYS A 1 108 ? -0.838 -7.388 1.026 1.00 97.00 108 LYS A N 1
ATOM 897 C CA . LYS A 1 108 ? -1.053 -8.469 0.050 1.00 97.00 108 LYS A CA 1
ATOM 898 C C . LYS A 1 108 ? -1.457 -7.937 -1.316 1.00 97.00 108 LYS A C 1
ATOM 900 O O . LYS A 1 108 ? -1.141 -8.560 -2.327 1.00 97.00 108 LYS A O 1
ATOM 905 N N . ILE A 1 109 ? -2.175 -6.816 -1.347 1.00 96.88 109 ILE A N 1
ATOM 906 C CA . ILE A 1 109 ? -2.761 -6.256 -2.564 1.00 96.88 109 ILE A CA 1
ATOM 907 C C . ILE A 1 109 ? -2.436 -4.768 -2.640 1.00 96.88 109 ILE A C 1
ATOM 909 O O . ILE A 1 109 ? -2.747 -4.008 -1.724 1.00 96.88 109 ILE A O 1
ATOM 913 N N . LEU A 1 110 ? -1.849 -4.354 -3.756 1.00 94.75 110 LEU A N 1
ATOM 914 C CA . LEU A 1 110 ? -1.672 -2.956 -4.110 1.00 94.75 110 LEU A CA 1
ATOM 915 C C . LEU A 1 110 ? -2.401 -2.689 -5.424 1.00 94.75 110 LEU A C 1
ATOM 917 O O . LEU A 1 110 ? -2.046 -3.249 -6.461 1.00 94.75 110 LEU A O 1
ATOM 921 N N . ASN A 1 111 ? -3.423 -1.844 -5.370 1.00 92.44 111 ASN A N 1
ATOM 922 C CA . ASN A 1 111 ? -4.156 -1.388 -6.539 1.00 92.44 111 ASN A CA 1
ATOM 923 C C . ASN A 1 111 ? -3.718 0.042 -6.859 1.00 92.44 111 ASN A C 1
ATOM 925 O O . ASN A 1 111 ? -3.881 0.934 -6.030 1.00 92.44 111 ASN A O 1
ATOM 929 N N . ILE A 1 112 ? -3.172 0.246 -8.055 1.00 89.62 112 ILE A N 1
ATOM 930 C CA . ILE A 1 112 ? -2.798 1.558 -8.580 1.00 89.62 112 ILE A CA 1
ATOM 931 C C . ILE A 1 112 ? -3.629 1.787 -9.843 1.00 89.62 112 ILE A C 1
ATOM 933 O O . ILE A 1 112 ? -3.382 1.189 -10.895 1.00 89.62 112 ILE A O 1
ATOM 937 N N . LEU A 1 113 ? -4.696 2.567 -9.708 1.00 86.62 113 LEU A N 1
ATOM 938 C CA . LEU A 1 113 ? -5.769 2.655 -10.692 1.00 86.62 113 LEU A CA 1
ATOM 939 C C . LEU A 1 113 ? -5.858 4.073 -11.246 1.00 86.62 113 LEU A C 1
ATOM 941 O O . LEU A 1 113 ? -5.936 5.032 -10.482 1.00 86.62 113 LEU A O 1
ATOM 945 N N . ASN A 1 114 ? -5.890 4.185 -12.577 1.00 81.75 114 ASN A N 1
ATOM 946 C CA . ASN A 1 114 ? -5.957 5.463 -13.286 1.00 81.75 114 ASN A CA 1
ATOM 947 C C . ASN A 1 114 ? -4.855 6.457 -12.858 1.00 81.75 114 ASN A C 1
ATOM 949 O O . ASN A 1 114 ? -5.086 7.642 -12.630 1.00 81.75 114 ASN A O 1
ATOM 953 N N . THR A 1 115 ? -3.640 5.937 -12.715 1.00 77.31 115 THR A N 1
ATOM 954 C CA . THR A 1 115 ? -2.441 6.666 -12.297 1.00 77.31 115 THR A CA 1
ATOM 955 C C . THR A 1 115 ? -1.495 6.738 -13.487 1.00 77.31 115 THR A C 1
ATOM 957 O O . THR A 1 115 ? -1.138 5.694 -14.029 1.00 77.31 115 THR A O 1
ATOM 960 N N . ASP A 1 116 ? -1.054 7.938 -13.868 1.00 75.06 116 ASP A N 1
ATOM 961 C CA . ASP A 1 116 ? -0.082 8.114 -14.953 1.00 75.06 116 ASP A CA 1
ATOM 962 C C . ASP A 1 116 ? 1.335 7.759 -14.475 1.00 75.06 116 ASP A C 1
ATOM 964 O O . ASP A 1 116 ? 1.970 8.534 -13.754 1.00 75.06 116 ASP A O 1
ATOM 968 N N . MET A 1 117 ? 1.817 6.566 -14.839 1.00 79.81 117 MET A N 1
ATOM 969 C CA . MET A 1 117 ? 3.197 6.137 -14.577 1.00 79.81 117 MET A CA 1
ATOM 970 C C . MET A 1 117 ? 4.067 6.384 -15.805 1.00 79.81 117 MET A C 1
ATOM 972 O O . MET A 1 117 ? 4.205 5.518 -16.661 1.00 79.81 117 MET A O 1
ATOM 976 N N . ARG A 1 118 ? 4.676 7.558 -15.907 1.00 81.19 118 ARG A N 1
ATOM 977 C CA . ARG A 1 118 ? 5.543 7.907 -17.042 1.00 81.19 118 ARG A CA 1
ATOM 978 C C . ARG A 1 118 ? 6.758 6.967 -17.175 1.00 81.19 118 ARG A C 1
ATOM 980 O O . ARG A 1 118 ? 7.115 6.254 -16.246 1.00 81.19 118 ARG A O 1
ATOM 987 N N . LYS A 1 119 ? 7.424 6.965 -18.338 1.00 82.12 119 LYS A N 1
ATOM 988 C CA . LYS A 1 119 ? 8.579 6.079 -18.619 1.00 82.12 119 LYS A CA 1
ATOM 989 C C . LYS A 1 119 ? 9.722 6.218 -17.606 1.00 82.12 119 LYS A C 1
ATOM 991 O O . LYS A 1 119 ? 10.282 5.204 -17.200 1.00 82.12 119 LYS A O 1
ATOM 996 N N . ASP A 1 120 ? 10.008 7.447 -17.184 1.00 85.38 120 ASP A N 1
ATOM 997 C CA . ASP A 1 120 ? 11.028 7.798 -16.187 1.00 85.38 120 ASP A CA 1
ATOM 998 C C . ASP A 1 120 ? 10.768 7.152 -14.818 1.00 85.38 120 ASP A C 1
ATOM 1000 O O . ASP A 1 120 ? 11.700 6.886 -14.063 1.00 85.38 120 ASP A O 1
ATOM 1004 N N . PHE A 1 121 ? 9.513 6.792 -14.526 1.00 87.06 121 PHE A N 1
ATOM 1005 C CA . PHE A 1 121 ? 9.153 6.067 -13.311 1.00 87.06 121 PHE A CA 1
ATOM 1006 C C . PHE A 1 121 ? 9.939 4.757 -13.153 1.00 87.06 121 PHE A C 1
ATOM 1008 O O . PHE A 1 121 ? 10.282 4.385 -12.035 1.00 87.06 121 PHE A O 1
ATOM 1015 N N . PHE A 1 122 ? 10.236 4.062 -14.255 1.00 85.62 122 PHE A N 1
ATOM 1016 C CA . PHE A 1 122 ? 10.813 2.712 -14.261 1.00 85.62 122 PHE A CA 1
ATOM 1017 C C . PHE A 1 122 ? 12.348 2.682 -14.389 1.00 85.62 122 PHE A C 1
ATOM 1019 O O . PHE A 1 122 ? 12.931 1.608 -14.557 1.00 85.62 122 PHE A O 1
ATOM 1026 N N . GLU A 1 123 ? 13.016 3.839 -14.362 1.00 80.19 123 GLU A N 1
ATOM 1027 C CA . GLU A 1 123 ? 14.463 3.927 -14.603 1.00 80.19 123 GLU A 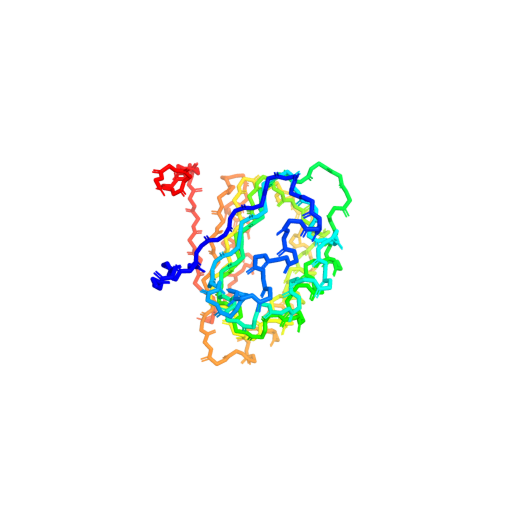CA 1
ATOM 1028 C C . GLU A 1 123 ? 15.296 3.389 -13.430 1.00 80.19 123 GLU A C 1
ATOM 1030 O O . GLU A 1 123 ? 16.349 2.783 -13.640 1.00 80.19 123 GLU A O 1
ATOM 1035 N N . VAL A 1 124 ? 14.826 3.574 -12.189 1.00 78.62 124 VAL A N 1
ATOM 1036 C CA . VAL A 1 124 ? 15.581 3.248 -10.971 1.00 78.62 124 VAL A CA 1
ATOM 1037 C C . VAL A 1 124 ? 14.665 2.627 -9.918 1.00 78.62 124 VAL A C 1
ATOM 1039 O O . VAL A 1 124 ? 13.810 3.293 -9.337 1.00 78.62 124 VAL A O 1
ATOM 1042 N N . GLY A 1 125 ? 14.877 1.347 -9.609 1.00 83.31 125 GLY A N 1
ATOM 1043 C CA . GLY A 1 125 ? 14.116 0.685 -8.544 1.00 83.31 125 GLY A CA 1
ATOM 1044 C C . GLY A 1 125 ? 14.220 -0.832 -8.497 1.00 83.31 125 GLY A C 1
ATOM 1045 O O . GLY A 1 125 ? 13.966 -1.412 -7.446 1.00 83.31 125 GLY A O 1
ATOM 1046 N N . ARG A 1 126 ? 14.690 -1.475 -9.572 1.00 88.81 126 ARG A N 1
ATOM 1047 C CA . ARG A 1 126 ? 14.779 -2.941 -9.666 1.00 88.81 126 ARG A CA 1
ATOM 1048 C C . ARG A 1 126 ? 15.465 -3.622 -8.477 1.00 88.81 126 ARG A C 1
ATOM 1050 O O . ARG A 1 126 ? 14.928 -4.584 -7.942 1.00 88.81 126 ARG A O 1
ATOM 1057 N N . ARG A 1 127 ? 16.624 -3.125 -8.033 1.00 92.94 127 ARG A N 1
ATOM 1058 C CA . ARG A 1 127 ? 17.322 -3.698 -6.868 1.00 92.94 127 ARG A CA 1
ATOM 1059 C C . ARG A 1 127 ? 16.462 -3.618 -5.602 1.00 92.94 127 ARG A C 1
ATOM 1061 O O . ARG A 1 127 ? 16.357 -4.592 -4.867 1.00 92.94 127 ARG A O 1
ATOM 1068 N N . ILE A 1 128 ? 15.813 -2.475 -5.379 1.00 95.19 128 ILE A N 1
ATOM 1069 C CA . ILE A 1 128 ? 14.935 -2.252 -4.223 1.00 95.19 128 ILE A CA 1
ATOM 1070 C C . ILE A 1 128 ? 13.700 -3.150 -4.326 1.00 95.19 128 ILE A C 1
ATOM 1072 O O . ILE A 1 128 ? 13.287 -3.714 -3.317 1.00 95.19 128 ILE A O 1
ATOM 1076 N N . MET 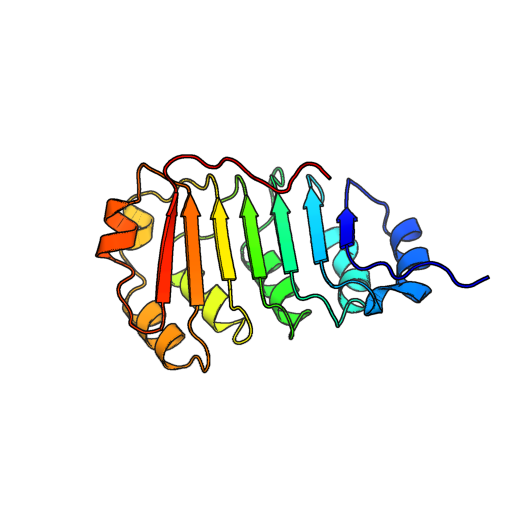A 1 129 ? 13.135 -3.331 -5.524 1.00 95.56 129 MET A N 1
ATOM 1077 C CA . MET A 1 129 ? 12.058 -4.288 -5.776 1.00 95.56 129 MET A CA 1
ATOM 1078 C C . MET A 1 129 ? 12.471 -5.698 -5.358 1.00 95.56 129 MET A C 1
ATOM 1080 O O . MET A 1 129 ? 11.764 -6.337 -4.587 1.00 95.56 129 MET A O 1
ATOM 1084 N N . GLU A 1 130 ? 13.600 -6.184 -5.874 1.00 95.62 130 GLU A N 1
ATOM 1085 C CA . GLU A 1 130 ? 14.092 -7.538 -5.622 1.00 95.62 130 GLU A CA 1
ATOM 1086 C C . GLU A 1 130 ? 14.351 -7.752 -4.124 1.00 95.62 130 GLU A C 1
ATOM 1088 O O . GLU A 1 130 ? 13.825 -8.698 -3.541 1.00 95.62 130 GLU A O 1
ATOM 1093 N N . GLU A 1 131 ? 15.066 -6.835 -3.465 1.00 96.00 131 GLU A N 1
ATOM 1094 C CA . GLU A 1 131 ? 15.295 -6.874 -2.013 1.00 96.00 131 GLU A CA 1
ATOM 1095 C C . GLU A 1 131 ? 13.974 -6.853 -1.229 1.00 96.00 131 GLU A C 1
ATOM 1097 O O . GLU A 1 131 ? 13.760 -7.665 -0.326 1.00 96.00 131 GLU A O 1
ATOM 1102 N N . THR A 1 132 ? 13.053 -5.961 -1.601 1.00 96.12 132 THR A N 1
ATOM 1103 C CA . THR A 1 132 ? 11.742 -5.844 -0.955 1.00 96.12 132 THR A CA 1
ATOM 1104 C C . THR A 1 132 ? 10.963 -7.141 -1.079 1.00 96.12 132 THR A C 1
ATOM 1106 O O . THR A 1 132 ? 10.440 -7.628 -0.085 1.00 96.12 132 THR A O 1
ATOM 1109 N N . LEU A 1 133 ? 10.873 -7.706 -2.282 1.00 96.44 133 LEU A N 1
ATOM 1110 C CA . LEU A 1 133 ? 10.041 -8.867 -2.564 1.00 96.44 133 LEU A CA 1
ATOM 1111 C C . LEU A 1 133 ? 10.642 -10.178 -2.047 1.00 96.44 133 LEU A C 1
ATOM 1113 O O . LEU A 1 133 ? 9.879 -11.054 -1.643 1.00 96.44 133 LEU A O 1
ATOM 1117 N N . ASN A 1 134 ? 11.970 -10.313 -2.015 1.00 96.50 134 ASN A N 1
ATOM 1118 C CA . ASN A 1 134 ? 12.649 -11.469 -1.421 1.00 96.50 134 ASN A CA 1
ATOM 1119 C C . ASN A 1 134 ? 12.416 -11.573 0.089 1.00 96.50 134 ASN A C 1
ATOM 1121 O O . ASN A 1 134 ? 12.304 -12.673 0.621 1.00 96.50 134 ASN A O 1
ATOM 1125 N N . ASN A 1 135 ? 12.278 -10.437 0.774 1.00 95.06 135 ASN A N 1
ATOM 1126 C CA . ASN A 1 135 ? 12.050 -10.391 2.218 1.00 95.06 135 ASN A CA 1
ATOM 1127 C C . ASN A 1 135 ? 10.587 -10.636 2.626 1.00 95.06 135 ASN A C 1
ATOM 1129 O O . ASN A 1 135 ? 10.247 -10.573 3.809 1.00 95.06 135 ASN A O 1
ATOM 1133 N N . ARG A 1 136 ? 9.691 -10.898 1.669 1.00 94.00 136 ARG A N 1
ATOM 1134 C CA . ARG A 1 136 ? 8.268 -11.097 1.951 1.00 94.00 136 ARG A CA 1
ATOM 1135 C C . ARG A 1 136 ? 7.955 -12.562 2.198 1.00 94.00 136 ARG A C 1
ATOM 1137 O O . ARG A 1 136 ? 8.286 -13.430 1.400 1.00 94.00 136 ARG A O 1
ATOM 1144 N N . SER A 1 137 ? 7.188 -12.813 3.254 1.00 92.31 137 SER A N 1
ATOM 1145 C CA . SER A 1 137 ? 6.610 -14.132 3.529 1.00 92.31 137 SER A CA 1
ATOM 1146 C C . SER A 1 137 ? 5.431 -14.473 2.613 1.00 92.31 137 SER A C 1
ATOM 1148 O O . SER A 1 137 ? 5.044 -15.635 2.509 1.00 92.31 137 SER A O 1
ATOM 1150 N N . GLN A 1 138 ? 4.834 -13.467 1.967 1.00 92.69 138 GLN A N 1
ATOM 1151 C CA . GLN A 1 138 ? 3.666 -13.620 1.107 1.00 92.69 138 GLN A CA 1
ATOM 1152 C C . GLN A 1 138 ? 3.811 -12.824 -0.187 1.00 92.69 138 GLN A C 1
ATOM 1154 O O . GLN A 1 138 ? 4.218 -11.654 -0.190 1.00 92.69 138 GLN A O 1
ATOM 1159 N N . THR A 1 139 ? 3.385 -13.458 -1.277 1.00 95.12 139 THR A N 1
ATOM 1160 C CA . THR A 1 139 ? 3.337 -12.873 -2.616 1.00 95.12 139 THR A CA 1
ATOM 1161 C C . THR A 1 139 ? 2.490 -11.604 -2.628 1.00 95.12 139 THR A C 1
ATOM 1163 O O . THR A 1 139 ? 1.361 -11.599 -2.134 1.00 95.12 139 THR A O 1
ATOM 1166 N N . LEU A 1 140 ? 3.022 -10.537 -3.221 1.00 97.06 140 LEU A N 1
ATOM 1167 C CA . LEU A 1 140 ? 2.286 -9.299 -3.452 1.00 97.06 140 LEU A CA 1
ATOM 1168 C C . LEU A 1 140 ? 1.493 -9.408 -4.756 1.00 97.06 140 LEU A C 1
ATOM 1170 O O . LEU A 1 140 ? 2.018 -9.858 -5.774 1.00 97.06 140 LEU A O 1
ATOM 1174 N N . THR A 1 141 ? 0.241 -8.967 -4.740 1.00 96.00 141 THR A N 1
ATOM 1175 C CA . THR A 1 141 ? -0.554 -8.749 -5.949 1.00 96.00 141 THR A CA 1
ATOM 1176 C C . THR A 1 141 ? -0.553 -7.267 -6.282 1.00 96.00 141 THR A C 1
ATOM 1178 O O . THR A 1 141 ? -1.049 -6.460 -5.500 1.00 96.00 141 THR A O 1
ATOM 1181 N N . LEU A 1 142 ? -0.003 -6.919 -7.439 1.00 93.12 142 LEU A N 1
ATOM 1182 C CA . LEU A 1 142 ? -0.029 -5.575 -7.988 1.00 93.12 142 LEU A CA 1
ATOM 1183 C C . LEU A 1 142 ? -1.038 -5.517 -9.131 1.00 93.12 142 LEU A C 1
ATOM 1185 O O . LEU A 1 142 ? -0.864 -6.163 -10.167 1.00 93.12 142 LEU A O 1
ATOM 1189 N N . ASN A 1 143 ? -2.076 -4.719 -8.935 1.00 90.38 143 ASN A N 1
ATOM 1190 C CA . ASN A 1 143 ? -3.077 -4.449 -9.948 1.00 90.38 143 ASN A CA 1
ATOM 1191 C C . ASN A 1 143 ? -2.866 -3.034 -10.462 1.00 90.38 143 ASN A C 1
ATOM 1193 O O . ASN A 1 143 ? -3.048 -2.069 -9.720 1.00 90.38 143 ASN A O 1
ATOM 1197 N N . CYS A 1 144 ? -2.510 -2.922 -11.735 1.00 85.38 144 CYS A N 1
ATOM 1198 C CA . CYS A 1 144 ? -2.344 -1.633 -12.384 1.00 85.38 144 CYS A CA 1
ATOM 1199 C C . CYS A 1 144 ? -3.401 -1.465 -13.465 1.00 85.38 144 CYS A C 1
ATOM 1201 O O . CYS A 1 144 ? -3.644 -2.366 -14.269 1.00 85.38 144 CYS A O 1
ATOM 1203 N N . CYS A 1 145 ? -4.017 -0.295 -13.499 1.00 78.00 145 CYS A N 1
ATOM 1204 C CA . CYS A 1 145 ? -4.940 0.070 -14.559 1.00 78.00 145 CYS A CA 1
ATOM 1205 C C . CYS A 1 145 ? -4.438 1.343 -15.241 1.00 78.00 145 CYS A C 1
ATOM 1207 O O . CYS A 1 145 ? -4.929 2.437 -14.981 1.00 78.00 145 CYS A O 1
ATOM 1209 N N . ASP A 1 146 ? -3.406 1.170 -16.070 1.00 71.06 146 ASP A N 1
ATOM 1210 C CA . ASP A 1 146 ? -2.955 2.153 -17.056 1.00 71.06 146 ASP A CA 1
ATOM 1211 C C . ASP A 1 146 ? -2.531 1.399 -18.326 1.00 71.06 146 ASP A C 1
ATOM 1213 O O . ASP A 1 146 ? -1.545 0.653 -18.340 1.00 71.06 146 ASP A O 1
ATOM 1217 N N . ALA A 1 147 ? -3.307 1.564 -19.398 1.00 62.09 147 ALA A N 1
ATOM 1218 C CA . ALA A 1 147 ? -3.045 0.913 -20.676 1.00 62.09 147 ALA A CA 1
ATOM 1219 C C . ALA A 1 147 ? -1.731 1.387 -21.320 1.00 62.09 147 ALA A C 1
ATOM 1221 O O . ALA A 1 147 ? -1.097 0.612 -22.035 1.00 62.09 147 ALA A O 1
ATOM 1222 N N . ARG A 1 148 ? -1.292 2.623 -21.041 1.00 71.38 148 ARG A N 1
ATOM 1223 C CA . ARG A 1 148 ? -0.105 3.237 -21.662 1.00 71.38 148 ARG A CA 1
ATOM 1224 C C . ARG A 1 148 ? 1.196 2.620 -21.160 1.00 71.38 148 ARG A C 1
ATOM 1226 O O . ARG A 1 148 ? 2.194 2.615 -21.874 1.00 71.38 148 ARG A O 1
ATOM 1233 N N . CYS A 1 149 ? 1.171 2.068 -19.949 1.00 74.44 149 CYS A N 1
ATOM 1234 C CA . CYS A 1 149 ? 2.371 1.620 -19.239 1.00 74.44 149 CYS A CA 1
ATOM 1235 C C . CYS A 1 149 ? 2.363 0.113 -18.976 1.00 74.44 149 CYS A C 1
ATOM 1237 O O . CYS A 1 149 ? 3.240 -0.415 -18.291 1.00 74.44 149 CYS A O 1
ATOM 1239 N N . LYS A 1 150 ? 1.398 -0.601 -19.570 1.00 82.75 150 LYS A N 1
ATOM 1240 C CA . LYS A 1 150 ? 1.265 -2.057 -19.481 1.00 82.75 150 LYS A CA 1
ATOM 1241 C C . LYS A 1 150 ? 2.566 -2.773 -19.835 1.00 82.75 150 LYS A C 1
ATOM 1243 O O . LYS A 1 150 ? 3.007 -3.643 -19.089 1.00 82.75 150 LYS A O 1
ATOM 1248 N N . GLU A 1 151 ? 3.174 -2.416 -20.963 1.00 84.62 151 GLU A N 1
ATOM 1249 C CA . GLU A 1 151 ? 4.405 -3.055 -21.439 1.00 84.62 151 GLU A CA 1
ATOM 1250 C C . GLU A 1 151 ? 5.571 -2.817 -20.478 1.00 84.62 151 GLU A C 1
ATOM 1252 O O . GLU A 1 151 ? 6.268 -3.764 -20.120 1.00 84.62 151 GLU A O 1
ATOM 1257 N N . LEU A 1 152 ? 5.707 -1.589 -19.970 1.00 86.56 152 LEU A N 1
ATOM 1258 C CA . LEU A 1 152 ? 6.744 -1.215 -19.006 1.00 86.56 152 LEU A CA 1
ATOM 1259 C C . LEU A 1 152 ? 6.593 -1.988 -17.691 1.00 86.56 152 LEU A C 1
ATOM 1261 O O . LEU A 1 152 ? 7.556 -2.577 -17.209 1.00 86.56 152 LEU A O 1
ATOM 1265 N N . ILE A 1 153 ? 5.376 -2.101 -17.154 1.00 87.00 153 ILE A N 1
ATOM 1266 C CA . ILE A 1 153 ? 5.103 -2.895 -15.945 1.00 87.00 153 ILE A CA 1
ATOM 1267 C C . ILE A 1 153 ? 5.434 -4.375 -16.180 1.00 87.00 153 ILE A C 1
ATOM 1269 O O . ILE A 1 153 ? 6.037 -5.037 -15.329 1.00 87.00 153 ILE A O 1
ATOM 1273 N N . LEU A 1 154 ? 5.063 -4.933 -17.336 1.00 86.69 154 LEU A N 1
ATOM 1274 C CA . LEU A 1 154 ? 5.390 -6.323 -17.663 1.00 86.69 154 LEU A CA 1
ATOM 1275 C C . LEU A 1 154 ? 6.899 -6.541 -17.813 1.00 86.69 154 LEU A C 1
ATOM 1277 O O . LEU A 1 154 ? 7.393 -7.592 -17.390 1.00 86.69 154 LEU A O 1
ATOM 1281 N N . GLN A 1 155 ? 7.611 -5.565 -18.377 1.00 88.44 155 GLN A N 1
ATOM 1282 C CA . GLN A 1 155 ? 9.049 -5.602 -18.610 1.00 88.44 155 GLN A CA 1
ATOM 1283 C C . GLN A 1 155 ? 9.860 -5.453 -17.318 1.00 88.44 155 GLN A C 1
ATOM 1285 O O . GLN A 1 155 ? 10.744 -6.279 -17.083 1.00 88.44 155 GLN A O 1
ATOM 1290 N N . HIS A 1 156 ? 9.552 -4.448 -16.497 1.00 88.81 156 HIS A N 1
ATOM 1291 C CA . HIS A 1 156 ? 10.352 -4.068 -15.331 1.00 88.81 156 HIS A CA 1
ATOM 1292 C C . HIS A 1 156 ? 9.988 -4.872 -14.080 1.00 88.81 156 HIS A C 1
ATOM 1294 O O . HIS A 1 156 ? 10.873 -5.344 -13.369 1.00 88.81 156 HIS A O 1
ATOM 1300 N N . PHE A 1 157 ? 8.701 -5.127 -13.828 1.00 91.12 157 PHE A N 1
ATOM 1301 C CA . PHE A 1 157 ? 8.269 -5.732 -12.564 1.00 91.12 157 PHE A CA 1
ATOM 1302 C C . PHE A 1 157 ? 8.262 -7.261 -12.624 1.00 91.12 157 PHE A C 1
ATOM 1304 O O . PHE A 1 157 ? 7.222 -7.909 -12.529 1.00 91.12 157 PHE A O 1
ATOM 1311 N N . LYS A 1 158 ? 9.408 -7.893 -12.865 1.00 91.31 158 LYS A N 1
ATOM 1312 C CA . LYS A 1 158 ? 9.510 -9.359 -12.972 1.00 91.31 158 LYS A CA 1
ATOM 1313 C C . LYS A 1 158 ? 10.074 -9.950 -11.685 1.00 91.31 158 LYS A C 1
ATOM 1315 O O . LYS A 1 158 ? 11.257 -9.798 -11.414 1.00 91.31 158 LYS A O 1
ATOM 1320 N N . HIS A 1 159 ? 9.237 -10.650 -10.918 1.00 94.19 159 HIS A N 1
ATOM 1321 C CA . HIS A 1 159 ? 9.673 -11.332 -9.702 1.00 94.19 159 HIS A CA 1
ATOM 1322 C C . HIS A 1 159 ? 8.720 -12.482 -9.311 1.00 94.19 159 HIS A C 1
ATOM 1324 O O . HIS A 1 159 ? 7.508 -12.304 -9.434 1.00 94.19 159 HIS A O 1
ATOM 1330 N N . PRO A 1 160 ? 9.204 -13.627 -8.786 1.00 92.88 160 PRO A N 1
ATOM 1331 C CA . PRO A 1 160 ? 8.342 -14.747 -8.375 1.00 92.88 160 PRO A CA 1
ATOM 1332 C C . PRO A 1 160 ? 7.352 -14.402 -7.251 1.00 92.88 160 PRO A C 1
ATOM 1334 O O . PRO A 1 160 ? 6.227 -14.891 -7.236 1.00 92.88 160 PRO A O 1
ATOM 1337 N N . GLN A 1 161 ? 7.753 -13.520 -6.328 1.00 94.25 161 GLN A N 1
ATOM 1338 C CA . GLN A 1 161 ? 6.898 -13.019 -5.237 1.00 94.25 161 GLN A CA 1
ATOM 1339 C C . GLN A 1 161 ? 5.973 -11.860 -5.655 1.00 94.25 161 GLN A C 1
ATOM 1341 O O . GLN A 1 161 ? 5.385 -11.204 -4.793 1.00 94.25 161 GLN A O 1
ATOM 1346 N N . LEU A 1 162 ? 5.819 -11.609 -6.959 1.00 94.88 162 LEU A N 1
ATOM 1347 C CA . LEU A 1 162 ? 4.931 -10.581 -7.492 1.00 94.88 162 LEU A CA 1
ATOM 1348 C C . LEU A 1 162 ? 3.973 -11.158 -8.536 1.00 94.88 162 LEU A C 1
ATOM 1350 O O . LEU A 1 162 ? 4.372 -11.559 -9.629 1.00 94.88 162 LEU A O 1
ATOM 1354 N N . LYS A 1 163 ? 2.678 -11.122 -8.225 1.00 92.56 163 LYS A N 1
ATOM 1355 C CA . LYS A 1 163 ? 1.603 -11.341 -9.195 1.00 92.56 163 LYS A CA 1
ATOM 1356 C C . LYS A 1 163 ? 1.169 -9.996 -9.753 1.00 92.56 163 LYS A C 1
ATOM 1358 O O . LYS A 1 163 ? 0.942 -9.060 -8.995 1.00 92.56 163 LYS A O 1
ATOM 1363 N N . LYS A 1 164 ? 1.046 -9.907 -11.073 1.00 86.12 164 LYS A N 1
ATOM 1364 C CA . LYS A 1 164 ? 0.659 -8.679 -11.771 1.00 86.12 164 LYS A CA 1
ATOM 1365 C C . LYS A 1 164 ? -0.638 -8.909 -12.515 1.00 86.12 164 LYS A C 1
ATOM 1367 O O . LYS A 1 164 ? -0.710 -9.846 -13.309 1.00 86.12 164 LYS A O 1
ATOM 1372 N N . PHE A 1 165 ? -1.603 -8.023 -12.329 1.00 79.12 165 PHE A N 1
ATOM 1373 C CA . PHE A 1 165 ? -2.780 -7.957 -13.184 1.00 79.12 165 PHE A CA 1
ATOM 1374 C C . PHE A 1 165 ? -2.867 -6.561 -13.778 1.00 79.12 165 PHE A C 1
ATOM 1376 O O . PHE A 1 165 ? -2.768 -5.561 -13.068 1.00 79.12 165 PHE A O 1
ATOM 1383 N N . ILE A 1 166 ? -3.001 -6.500 -15.101 1.00 74.62 166 ILE A N 1
ATOM 1384 C CA . ILE A 1 166 ? -3.070 -5.236 -15.823 1.00 74.62 166 ILE A CA 1
ATOM 1385 C C . ILE A 1 166 ? -4.397 -5.183 -16.554 1.00 74.62 166 ILE A C 1
ATOM 1387 O O . ILE A 1 166 ? -4.672 -6.026 -17.411 1.00 74.62 166 ILE A O 1
ATOM 1391 N N . PHE A 1 167 ? -5.206 -4.193 -16.201 1.00 68.50 167 PHE A N 1
ATOM 1392 C CA . PHE A 1 167 ? -6.541 -4.005 -16.750 1.00 68.50 167 PHE A CA 1
ATOM 1393 C C . PHE A 1 167 ? -6.502 -2.914 -17.823 1.00 68.50 167 PHE A C 1
ATOM 1395 O O . PHE A 1 167 ? -5.870 -1.878 -17.636 1.00 68.50 167 PHE A O 1
ATOM 1402 N N . SER A 1 168 ? -7.156 -3.156 -18.962 1.00 56.59 168 SER A N 1
ATOM 1403 C CA . SER A 1 168 ? -7.258 -2.188 -20.066 1.00 56.59 168 SER A CA 1
ATOM 1404 C C . SER A 1 168 ? -8.342 -1.128 -19.842 1.00 56.59 168 SER A C 1
ATOM 1406 O O . SER A 1 168 ? -8.311 -0.092 -20.496 1.00 56.59 168 SER A O 1
ATOM 1408 N N . LEU A 1 169 ? -9.285 -1.374 -18.925 1.00 54.00 169 LEU A N 1
ATOM 1409 C CA . LEU A 1 169 ? -10.373 -0.468 -18.553 1.00 54.00 169 LEU A CA 1
ATOM 1410 C C . LEU A 1 169 ? -10.607 -0.562 -17.043 1.00 54.00 169 LEU A C 1
ATOM 1412 O O . LEU A 1 169 ? -10.862 -1.650 -16.520 1.00 54.00 169 LEU A O 1
ATOM 1416 N N . CYS A 1 170 ? -10.552 0.571 -16.342 1.00 53.62 170 CYS A N 1
ATOM 1417 C CA . CYS A 1 170 ? -10.840 0.629 -14.911 1.00 53.62 170 CYS A CA 1
ATOM 1418 C C . CYS A 1 170 ? -12.357 0.689 -14.707 1.00 53.62 170 CYS A C 1
ATOM 1420 O O . CYS A 1 170 ? -12.899 1.699 -14.268 1.00 53.62 170 CYS A O 1
ATOM 1422 N N . ASN A 1 171 ? -13.076 -0.386 -15.029 1.00 44.94 171 ASN A N 1
ATOM 1423 C CA . ASN A 1 171 ? -14.451 -0.512 -14.557 1.00 44.94 171 ASN A CA 1
ATOM 1424 C C . ASN A 1 171 ? -14.382 -0.831 -13.066 1.00 44.94 171 ASN A C 1
ATOM 1426 O O . ASN A 1 171 ? -14.271 -1.993 -12.693 1.00 44.94 171 ASN A O 1
ATOM 1430 N N . HIS A 1 172 ? -14.375 0.199 -12.218 1.00 45.09 172 HIS A N 1
ATOM 1431 C CA . HIS A 1 172 ? -14.427 0.064 -10.764 1.00 45.09 172 HIS A CA 1
ATOM 1432 C C . HIS A 1 172 ? -15.694 -0.711 -10.359 1.00 45.09 172 HIS A C 1
ATOM 1434 O O . HIS A 1 172 ? -16.778 -0.131 -10.389 1.00 45.09 172 HIS A O 1
ATOM 1440 N N . PRO A 1 173 ? -15.622 -1.978 -9.904 1.00 37.22 173 PRO A N 1
ATOM 1441 C CA . PRO A 1 173 ? -16.840 -2.722 -9.588 1.00 37.22 173 PRO A CA 1
ATOM 1442 C C . PRO A 1 173 ? -17.423 -2.376 -8.209 1.00 37.22 173 PRO A C 1
ATOM 1444 O O . PRO A 1 173 ? -18.378 -3.014 -7.792 1.00 37.22 173 PRO A O 1
ATOM 1447 N N . ASN A 1 174 ? -16.845 -1.431 -7.450 1.00 40.78 174 ASN A N 1
ATOM 1448 C CA . ASN A 1 174 ? -17.114 -1.312 -6.007 1.00 40.78 174 ASN A CA 1
ATOM 1449 C C . ASN A 1 174 ? -17.264 0.119 -5.452 1.00 40.78 174 ASN A C 1
ATOM 1451 O O . ASN A 1 174 ? -17.109 0.322 -4.246 1.00 40.78 174 ASN A O 1
ATOM 1455 N N . ILE A 1 175 ? -17.606 1.111 -6.284 1.00 41.81 175 ILE A N 1
ATOM 1456 C CA . ILE A 1 175 ? -17.995 2.450 -5.783 1.00 41.81 175 ILE A CA 1
ATOM 1457 C C . ILE A 1 175 ? -19.513 2.555 -5.534 1.00 41.81 175 ILE A C 1
ATOM 1459 O O . ILE A 1 175 ? -19.961 3.445 -4.814 1.00 41.81 175 ILE A O 1
ATOM 1463 N N . THR A 1 176 ? -20.312 1.594 -5.993 1.00 35.84 176 THR A N 1
ATOM 1464 C CA . THR A 1 176 ? -21.763 1.560 -5.756 1.00 35.84 176 THR A CA 1
ATOM 1465 C C . THR A 1 176 ? -22.214 0.207 -5.216 1.00 35.84 176 THR A C 1
ATOM 1467 O O . THR A 1 176 ? -22.588 -0.686 -5.971 1.00 35.84 176 THR A O 1
ATOM 1470 N N . LYS A 1 177 ? -22.163 0.075 -3.886 1.00 30.75 177 LYS A N 1
ATOM 1471 C CA . LYS A 1 177 ? -23.235 -0.409 -2.994 1.00 30.75 177 LYS A CA 1
ATOM 1472 C C . LYS A 1 177 ? -22.758 -0.374 -1.536 1.00 30.75 177 LYS A C 1
ATOM 1474 O O . LYS A 1 177 ? -21.556 -0.632 -1.270 1.00 30.75 177 LYS A O 1
#

Organism: Drosophila albomicans (NCBI:txid7291)

Secondary structure (DSSP, 8-state):
-PPPP--EEEESS--HHHHHHHHHHHGGG--EEEEES--GGGGHHHHTT-TT--EEEEE---S---HHHHHHHHHH-TT--EEEEES----SSHHHHHHHHHT-TT--EEEEES----GGGGSS-HHHHHHHHHT-SSPEEEEEE-GGGHHHHHHH---TTEEEEE-SS---TTS--

pLDDT: mean 83.96, std 13.47, range [30.75, 97.44]

Sequence (177 aa):
MALPKLHKLRLLSASDVELSKLFEKRAVDVHRIIFSNDHPNRHMTTLRKMRNVRHLNIMYIQNHFSIENLRDLIKIWKQLEQIDLIDFTIWSGEAELWQTVASCPTLKILNILNTDMRKDFFEVGRRIMEETLNNRSQTLTLNCCDARCKELILQHFKHPQLKKFIFSLCNHPNITK

Radius of gyration: 16.7 Å; chains: 1; bounding box: 47×34×44 Å

InterPro domains:
  IPR032675 Leucine-rich repeat domain superfamily [G3DSA:3.80.10.10] (1-177)

Foldseek 3Di:
DDDDQCAEEEDDPDALVVLVVVQVVHLQSYQEYAYDQDAVVNNLVRLLSNANHAEYEYEDHPDDDALVSLLSSLVSHLNHAEYHYECDDRDPAQQSVLVSLLSHLNHAEYEAENDDCDPRRQPDHLVSLAVSQVPHPAAHEYEYEDPVCVVVCVVRNDDPSYHYDYDPDCPPPPPPD